Protein AF-A0A7C3HPY8-F1 (afdb_monomer_lite)

Foldseek 3Di:
DVPPDDDADAQGKDWDADADFFDAQDFKDKDKDADDLLWKDWQAPDPPDPARFWAAFPLAPPVFKDWPDFHDDSVRRMTITMMGGPDDDGGDRTSDDDDDDDDDDDGTTTIMHTHDPDDDD

Radius of gyration: 15.95 Å; chains: 1; bounding box: 44×32×44 Å

Structure (mmCIF, N/CA/C/O backbone):
data_AF-A0A7C3HPY8-F1
#
_entry.id   AF-A0A7C3HPY8-F1
#
loop_
_atom_site.group_PDB
_atom_site.id
_atom_site.type_symbol
_atom_site.label_atom_id
_atom_site.label_alt_id
_atom_site.label_comp_id
_atom_site.label_asym_id
_atom_site.label_entity_id
_atom_site.label_seq_id
_atom_site.pdbx_PDB_ins_code
_atom_site.Cartn_x
_atom_site.Cartn_y
_atom_site.Cartn_z
_atom_site.occupancy
_atom_site.B_iso_or_equiv
_atom_site.auth_seq_id
_atom_site.auth_comp_id
_atom_site.auth_asym_id
_atom_site.auth_atom_id
_atom_site.pdbx_PDB_model_num
ATOM 1 N N . LEU A 1 1 ? -4.768 -11.528 -3.193 1.00 78.62 1 LEU A N 1
ATOM 2 C CA . LEU A 1 1 ? -4.841 -11.292 -1.738 1.00 78.62 1 LEU A CA 1
ATOM 3 C C . LEU A 1 1 ? -4.471 -12.588 -1.067 1.00 78.62 1 LEU A C 1
ATOM 5 O O . LEU A 1 1 ? -5.122 -13.592 -1.348 1.00 78.62 1 LEU A O 1
ATOM 9 N N . ASP A 1 2 ? -3.432 -12.555 -0.250 1.00 82.19 2 ASP A N 1
ATOM 10 C CA . ASP A 1 2 ? -3.013 -13.682 0.565 1.00 82.19 2 ASP A CA 1
ATOM 11 C C . ASP A 1 2 ? -2.894 -13.249 2.040 1.00 82.19 2 ASP A C 1
ATOM 13 O O . ASP A 1 2 ? -2.235 -12.253 2.326 1.00 82.19 2 ASP A O 1
ATOM 17 N N . PRO A 1 3 ? -3.569 -13.931 2.976 1.00 81.25 3 PRO A N 1
ATOM 18 C CA . PRO A 1 3 ? -4.594 -14.931 2.708 1.00 81.25 3 PRO A CA 1
ATOM 19 C C . PRO A 1 3 ? -5.845 -14.294 2.076 1.00 81.25 3 PRO A C 1
ATOM 21 O O . PRO A 1 3 ? -6.179 -13.133 2.311 1.00 81.25 3 PRO A O 1
ATOM 24 N N . ALA A 1 4 ? -6.590 -15.081 1.295 1.00 74.81 4 ALA A N 1
ATOM 25 C CA . ALA A 1 4 ? -7.874 -14.638 0.741 1.00 74.81 4 ALA A CA 1
ATOM 26 C C . ALA A 1 4 ? -8.962 -14.481 1.821 1.00 74.81 4 ALA A C 1
ATOM 28 O O . ALA A 1 4 ? -9.918 -13.735 1.633 1.00 74.81 4 ALA A O 1
ATOM 29 N N . ASN A 1 5 ? -8.819 -15.196 2.941 1.00 78.44 5 ASN A N 1
ATOM 30 C CA . ASN A 1 5 ? -9.666 -15.083 4.122 1.00 78.44 5 ASN A CA 1
ATOM 31 C C . ASN A 1 5 ? -8.784 -15.193 5.365 1.00 78.44 5 ASN A C 1
ATOM 33 O O . ASN A 1 5 ? -7.986 -16.123 5.469 1.00 78.44 5 ASN A O 1
ATOM 37 N N . ALA A 1 6 ? -8.967 -14.290 6.322 1.00 77.88 6 ALA A N 1
ATOM 38 C CA . ALA A 1 6 ? -8.304 -14.345 7.616 1.00 77.88 6 ALA A CA 1
ATOM 39 C C . ALA A 1 6 ? -9.319 -14.134 8.737 1.00 77.88 6 ALA A C 1
ATOM 41 O O . ALA A 1 6 ? -10.267 -13.366 8.591 1.00 77.88 6 ALA A O 1
ATOM 42 N N . SER A 1 7 ? -9.088 -14.797 9.868 1.00 77.44 7 SER A N 1
ATOM 43 C CA . SER A 1 7 ? -9.740 -14.473 11.133 1.00 77.44 7 SER A CA 1
ATOM 44 C C . SER A 1 7 ? -8.690 -13.848 12.034 1.00 77.44 7 SER A C 1
ATOM 46 O O . SER A 1 7 ? -7.684 -14.486 12.335 1.00 77.44 7 SER A O 1
ATOM 48 N N . VAL A 1 8 ? -8.928 -12.618 12.470 1.00 79.44 8 VAL A N 1
ATOM 49 C CA . VAL A 1 8 ? -8.024 -11.881 13.353 1.00 79.44 8 VAL A CA 1
ATOM 50 C C . VAL A 1 8 ? -8.704 -11.674 14.705 1.00 79.44 8 VAL A C 1
ATOM 52 O O . VAL A 1 8 ? -9.891 -11.361 14.778 1.00 79.44 8 VAL A O 1
ATOM 55 N N . GLY A 1 9 ? -7.969 -11.947 15.782 1.00 72.62 9 GLY A N 1
ATOM 56 C CA . GLY A 1 9 ? -8.451 -11.725 17.146 1.00 72.62 9 GLY A CA 1
ATOM 57 C C . GLY A 1 9 ? -8.427 -10.244 17.523 1.00 72.62 9 GLY A C 1
ATOM 58 O O . GLY A 1 9 ? -7.733 -9.447 16.898 1.00 72.62 9 GLY A O 1
ATOM 59 N N . LEU A 1 10 ? -9.161 -9.878 18.574 1.00 74.25 10 LEU A N 1
ATOM 60 C CA . LEU A 1 10 ? -9.218 -8.497 19.062 1.00 74.25 10 LEU A CA 1
ATOM 61 C C . LEU A 1 10 ? -7.834 -7.978 19.451 1.00 74.25 10 LEU A C 1
ATOM 63 O O . LEU A 1 10 ? -7.088 -8.666 20.150 1.00 74.25 10 LEU A O 1
ATOM 67 N N . GLY A 1 11 ? -7.513 -6.761 19.004 1.00 79.25 11 GLY A N 1
ATOM 68 C CA . GLY A 1 11 ? -6.223 -6.120 19.271 1.00 79.25 11 GLY A CA 1
ATOM 69 C C . GLY A 1 11 ? -5.028 -6.823 18.622 1.00 79.25 11 GLY A C 1
ATOM 70 O O . GLY A 1 11 ? -3.886 -6.485 18.926 1.00 79.25 11 GLY A O 1
ATOM 71 N N . LEU A 1 12 ? -5.270 -7.812 17.755 1.00 81.81 12 LEU A N 1
ATOM 72 C CA . LEU A 1 12 ? -4.233 -8.442 16.953 1.00 81.81 12 LEU A CA 1
ATOM 73 C C . LEU A 1 12 ? -4.178 -7.793 15.575 1.00 81.81 12 LEU A C 1
ATOM 75 O O . LEU A 1 12 ? -5.180 -7.321 15.036 1.00 81.81 12 LEU A O 1
ATOM 79 N N . THR A 1 13 ? -2.986 -7.829 14.994 1.00 83.75 13 THR A N 1
ATOM 80 C CA . THR A 1 13 ? -2.733 -7.387 13.627 1.00 83.75 13 THR A CA 1
ATOM 81 C C . THR A 1 13 ? -2.547 -8.604 12.734 1.00 83.75 13 THR A C 1
ATOM 83 O O . THR A 1 13 ? -1.829 -9.541 13.088 1.00 83.75 13 THR A O 1
ATOM 86 N N . GLN A 1 14 ? -3.160 -8.573 11.557 1.00 84.69 14 GLN A N 1
ATOM 87 C CA . GLN A 1 14 ? -2.935 -9.534 10.489 1.00 84.69 14 GLN A CA 1
ATOM 88 C C . GLN A 1 14 ? -2.371 -8.808 9.272 1.00 84.69 14 GLN A C 1
ATOM 90 O O . GLN A 1 14 ? -2.899 -7.781 8.854 1.00 84.69 14 GLN A O 1
ATOM 95 N N . THR A 1 15 ? -1.318 -9.362 8.679 1.00 85.94 15 THR A N 1
ATOM 96 C CA . THR A 1 15 ? -0.807 -8.888 7.392 1.00 85.94 15 THR A CA 1
ATOM 97 C C . THR A 1 15 ? -1.606 -9.504 6.250 1.00 85.94 15 THR A C 1
ATOM 99 O O . THR A 1 15 ? -1.846 -10.714 6.263 1.00 85.94 15 THR A O 1
ATOM 102 N N . ILE A 1 16 ? -2.006 -8.677 5.286 1.00 84.88 16 ILE A N 1
ATOM 103 C CA . ILE A 1 16 ? -2.593 -9.092 4.012 1.00 84.88 16 ILE A CA 1
ATOM 104 C C . ILE A 1 16 ? -1.642 -8.691 2.887 1.00 84.88 16 ILE A C 1
ATOM 106 O O . ILE A 1 16 ? -1.345 -7.508 2.715 1.00 84.88 16 ILE A O 1
ATOM 110 N N . ASP A 1 17 ? -1.217 -9.673 2.100 1.00 86.12 17 ASP A N 1
ATOM 111 C CA . ASP A 1 17 ? -0.319 -9.479 0.973 1.00 86.12 17 ASP A CA 1
ATOM 112 C C . ASP A 1 17 ? -1.107 -9.333 -0.338 1.00 86.12 17 ASP A C 1
ATOM 114 O O . ASP A 1 17 ? -2.020 -10.101 -0.682 1.00 86.12 17 ASP A O 1
ATOM 118 N N . LEU A 1 18 ? -0.730 -8.320 -1.114 1.00 84.62 18 LEU A N 1
ATOM 119 C CA . LEU A 1 18 ? -1.210 -8.100 -2.474 1.00 84.62 18 LEU A CA 1
ATOM 120 C C . LEU A 1 18 ? -0.255 -8.768 -3.459 1.00 84.62 18 LEU A C 1
ATOM 122 O O . LEU A 1 18 ? 0.808 -8.239 -3.777 1.00 84.62 18 LEU A O 1
ATOM 126 N N . THR A 1 19 ? -0.652 -9.933 -3.960 1.00 84.38 19 THR A N 1
ATOM 127 C CA . THR A 1 19 ? 0.117 -10.674 -4.958 1.00 84.38 19 THR A CA 1
ATOM 128 C C . THR A 1 19 ? -0.443 -10.457 -6.361 1.00 84.38 19 THR A C 1
ATOM 130 O O . THR A 1 19 ? -1.656 -10.473 -6.586 1.00 84.38 19 THR A O 1
ATOM 133 N N . ILE A 1 20 ? 0.460 -10.262 -7.319 1.00 81.69 20 ILE A N 1
ATOM 134 C CA . ILE A 1 20 ? 0.169 -10.286 -8.752 1.00 81.69 20 ILE A CA 1
ATOM 135 C C . ILE A 1 20 ? 0.859 -11.533 -9.297 1.00 81.69 20 ILE A C 1
ATOM 137 O O . ILE A 1 20 ? 1.975 -11.839 -8.900 1.00 81.69 20 ILE A O 1
ATOM 141 N N . HIS A 1 21 ? 0.193 -12.273 -10.177 1.00 80.25 21 HIS A N 1
ATOM 142 C CA . HIS A 1 21 ? 0.748 -13.477 -10.788 1.00 80.25 21 HIS A CA 1
ATOM 143 C C . HIS A 1 21 ? 0.538 -13.426 -12.298 1.00 80.25 21 HIS A C 1
ATOM 145 O O . HIS A 1 21 ? -0.459 -12.878 -12.767 1.00 80.25 21 HIS A O 1
ATOM 151 N N . ASN A 1 22 ? 1.455 -14.038 -13.054 1.00 78.25 22 ASN A N 1
ATOM 152 C CA . ASN A 1 22 ? 1.354 -14.207 -14.509 1.00 78.25 22 ASN A CA 1
ATOM 153 C C . ASN A 1 22 ? 1.175 -12.890 -15.295 1.00 78.25 22 ASN A C 1
ATOM 155 O O . ASN A 1 22 ? 0.548 -12.873 -16.352 1.00 78.25 22 ASN A O 1
ATOM 159 N N . ALA A 1 23 ? 1.726 -11.785 -14.784 1.00 80.25 23 ALA A N 1
ATOM 160 C CA . ALA A 1 23 ? 1.737 -10.491 -15.458 1.00 80.25 23 ALA A CA 1
ATOM 161 C C . ALA A 1 23 ? 3.119 -10.240 -16.079 1.00 80.25 23 ALA A C 1
ATOM 163 O O . ALA A 1 23 ? 4.022 -9.722 -15.424 1.00 80.25 23 ALA A O 1
ATOM 164 N N . SER A 1 24 ? 3.295 -10.647 -17.336 1.00 80.38 24 SER A N 1
ATOM 165 C CA . SER A 1 24 ? 4.514 -10.374 -18.103 1.00 80.38 24 SER A CA 1
ATOM 166 C C . SER A 1 24 ? 4.538 -8.921 -18.575 1.00 80.38 24 SER A C 1
ATOM 168 O O . SER A 1 24 ? 3.539 -8.432 -19.107 1.00 80.38 24 SER A O 1
ATOM 170 N N . GLY A 1 25 ? 5.676 -8.244 -18.442 1.00 83.94 25 GLY A N 1
ATOM 171 C CA . GLY A 1 25 ? 5.816 -6.844 -18.839 1.00 83.94 25 GLY A CA 1
ATOM 172 C C . GLY A 1 25 ? 5.093 -5.872 -17.903 1.00 83.94 25 GLY A C 1
ATOM 173 O O . GLY A 1 25 ? 4.751 -4.768 -18.326 1.00 83.94 25 GLY A O 1
ATOM 174 N N . LEU A 1 26 ? 4.851 -6.264 -16.644 1.00 87.06 26 LEU A N 1
ATOM 175 C CA . LEU A 1 26 ? 4.218 -5.400 -15.650 1.00 87.06 26 LEU A CA 1
ATOM 176 C C . LEU A 1 26 ? 5.104 -4.177 -15.387 1.00 87.06 26 LEU A C 1
ATOM 178 O O . LEU A 1 26 ? 6.233 -4.304 -14.920 1.00 87.06 26 LEU A O 1
ATOM 182 N N . TYR A 1 27 ? 4.587 -2.993 -15.698 1.00 91.00 27 TYR A N 1
ATOM 183 C CA . TYR A 1 27 ? 5.321 -1.737 -15.543 1.00 91.00 27 TYR A CA 1
ATOM 184 C C . TYR A 1 27 ? 4.817 -0.904 -14.360 1.00 91.00 27 TYR A C 1
ATOM 186 O O . TYR A 1 27 ? 5.584 -0.203 -13.704 1.00 91.00 27 TYR A O 1
ATOM 194 N N . ALA A 1 28 ? 3.519 -0.987 -14.083 1.00 91.75 28 ALA A N 1
ATOM 195 C CA . ALA A 1 28 ? 2.867 -0.290 -12.993 1.00 91.75 28 ALA A CA 1
ATOM 196 C C . ALA A 1 28 ? 1.719 -1.134 -12.448 1.00 91.75 28 ALA A C 1
ATOM 198 O O . ALA A 1 28 ? 1.148 -1.957 -13.167 1.00 91.75 28 ALA A O 1
ATOM 199 N N . ALA A 1 29 ? 1.381 -0.898 -11.190 1.00 90.94 29 ALA A N 1
ATOM 200 C CA . ALA A 1 29 ? 0.205 -1.444 -10.543 1.00 90.94 29 ALA A CA 1
ATOM 201 C C . ALA A 1 29 ? -0.529 -0.317 -9.817 1.00 90.94 29 ALA A C 1
ATOM 203 O O . ALA A 1 29 ? 0.096 0.533 -9.186 1.00 90.94 29 ALA A O 1
ATOM 204 N N . GLU A 1 30 ? -1.852 -0.337 -9.905 1.00 93.00 30 GLU A N 1
ATOM 205 C CA . GLU A 1 30 ? -2.755 0.518 -9.145 1.00 93.00 30 GLU A CA 1
ATOM 206 C C . GLU A 1 30 ? -3.813 -0.379 -8.512 1.00 93.00 30 GLU A C 1
ATOM 208 O O . GLU A 1 30 ? -4.383 -1.253 -9.169 1.00 93.00 30 GLU A O 1
ATOM 213 N N . VAL A 1 31 ? -4.025 -0.195 -7.215 1.00 90.25 31 VAL A N 1
ATOM 214 C CA . VAL A 1 31 ? -4.952 -0.983 -6.415 1.00 90.25 31 VAL A CA 1
ATOM 215 C C . VAL A 1 31 ? -5.771 -0.040 -5.551 1.00 90.25 31 VAL A C 1
ATOM 217 O O . VAL A 1 31 ? -5.237 0.807 -4.835 1.00 90.25 31 VAL A O 1
ATOM 220 N N . THR A 1 32 ? -7.081 -0.257 -5.570 1.00 93.19 32 THR A N 1
ATOM 221 C CA . THR A 1 32 ? -8.004 0.297 -4.586 1.00 93.19 32 THR A CA 1
ATOM 222 C C . THR A 1 32 ? -8.537 -0.846 -3.735 1.00 93.19 32 THR A C 1
ATOM 224 O O . THR A 1 32 ? -9.091 -1.809 -4.268 1.00 93.19 32 THR A O 1
ATOM 227 N N . LEU A 1 33 ? -8.383 -0.746 -2.418 1.00 91.38 33 LEU A N 1
ATOM 228 C CA . LEU A 1 33 ? -8.989 -1.667 -1.462 1.00 91.38 33 LEU A CA 1
ATOM 229 C C . LEU A 1 33 ? -10.063 -0.953 -0.663 1.00 91.38 33 LEU A C 1
ATOM 231 O O . LEU A 1 33 ? -9.934 0.224 -0.334 1.00 91.38 33 LEU A O 1
ATOM 235 N N . THR A 1 34 ? -11.100 -1.702 -0.315 1.00 92.75 34 THR A N 1
ATOM 236 C CA . THR A 1 34 ? -12.154 -1.258 0.593 1.00 92.75 34 THR A CA 1
ATOM 237 C C . THR A 1 34 ? -12.235 -2.199 1.783 1.00 92.75 34 THR A C 1
ATOM 239 O O . THR A 1 34 ? -12.130 -3.414 1.612 1.00 92.75 34 THR A O 1
ATOM 242 N N . TYR A 1 35 ? -12.465 -1.652 2.968 1.00 86.50 35 TYR A N 1
ATOM 243 C CA . TYR A 1 35 ? -12.666 -2.383 4.214 1.00 86.50 35 TYR A CA 1
ATOM 244 C C . TYR A 1 35 ? -13.787 -1.735 5.033 1.00 86.50 35 TYR A C 1
ATOM 246 O O . TYR A 1 35 ? -14.164 -0.595 4.777 1.00 86.50 35 TYR A O 1
ATOM 254 N N . ASP A 1 36 ? -14.340 -2.460 6.007 1.00 88.38 36 ASP A N 1
ATOM 255 C CA . ASP A 1 36 ? -15.298 -1.890 6.959 1.00 88.38 36 ASP A CA 1
ATOM 256 C C . ASP A 1 36 ? -14.528 -1.209 8.107 1.00 88.38 36 ASP A C 1
ATOM 258 O O . ASP A 1 36 ? -13.945 -1.914 8.941 1.00 88.38 36 ASP A O 1
ATOM 262 N N . PRO A 1 37 ? -14.515 0.137 8.187 1.00 87.62 37 PRO A N 1
ATOM 263 C CA . PRO A 1 37 ? -13.737 0.860 9.190 1.00 87.62 37 PRO A CA 1
ATOM 264 C C . PRO A 1 37 ? -14.328 0.759 10.603 1.00 87.62 37 PRO A C 1
ATOM 266 O O . PRO A 1 37 ? -13.732 1.246 11.560 1.00 87.62 37 PRO A O 1
ATOM 269 N N . THR A 1 38 ? -15.512 0.155 10.754 1.00 88.44 38 THR A N 1
ATOM 270 C CA . THR A 1 38 ? -16.098 -0.146 12.067 1.00 88.44 38 THR A CA 1
ATOM 271 C C . THR A 1 38 ? -15.617 -1.473 12.641 1.00 88.44 38 THR A C 1
ATOM 273 O O . THR A 1 38 ? -15.842 -1.723 13.824 1.00 88.44 38 THR A O 1
ATOM 276 N N . LEU A 1 39 ? -14.972 -2.304 11.814 1.00 86.44 39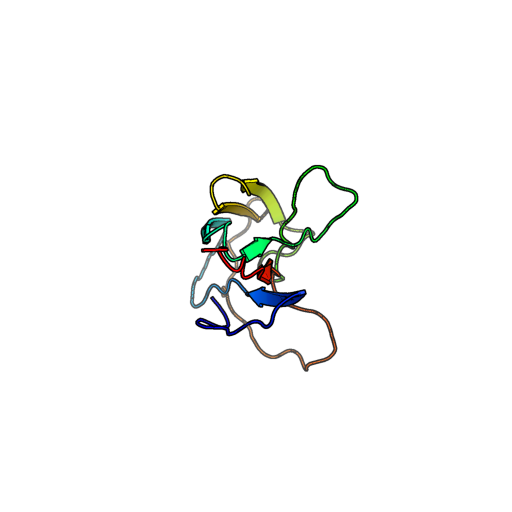 LEU A N 1
ATOM 277 C CA . LEU A 1 39 ? -14.472 -3.624 12.185 1.00 86.44 39 LEU A CA 1
ATOM 278 C C . LEU A 1 39 ? -12.951 -3.692 12.153 1.00 86.44 39 LEU A C 1
ATOM 280 O O . LEU A 1 39 ? -12.377 -4.382 12.988 1.00 86.44 39 LEU A O 1
ATOM 284 N N . VAL A 1 40 ? -12.305 -3.020 11.193 1.00 87.75 40 VAL A N 1
ATOM 285 C CA . VAL A 1 40 ? -10.847 -3.035 11.035 1.00 87.75 40 VAL A CA 1
ATOM 286 C C . VAL A 1 40 ? -10.270 -1.652 10.758 1.00 87.75 40 VAL A C 1
ATOM 288 O O . VAL A 1 40 ? -10.920 -0.789 10.179 1.00 87.75 40 VAL A O 1
ATOM 291 N N . GLU A 1 41 ? -9.018 -1.464 11.139 1.00 87.94 41 GLU A N 1
ATOM 292 C CA . GLU A 1 41 ? -8.177 -0.313 10.864 1.00 87.94 41 GLU A CA 1
ATOM 293 C C . GLU A 1 41 ? -6.903 -0.757 10.142 1.00 87.94 41 GLU A C 1
ATOM 295 O O . GLU A 1 41 ? -6.455 -1.901 10.258 1.00 87.94 41 GLU A O 1
ATOM 300 N N . VAL A 1 42 ? -6.312 0.164 9.387 1.00 91.62 42 VAL A N 1
ATOM 301 C CA . VAL A 1 42 ? -5.016 -0.047 8.746 1.00 91.62 42 VAL A CA 1
ATOM 302 C C . VAL A 1 42 ? -3.926 0.467 9.678 1.00 91.62 42 VAL A C 1
ATOM 304 O O . VAL A 1 42 ? -3.975 1.616 10.114 1.00 91.62 42 VAL A O 1
ATOM 307 N N . VAL A 1 43 ? -2.934 -0.374 9.954 1.00 90.56 43 VAL A N 1
ATOM 308 C CA . VAL A 1 43 ? -1.769 -0.024 10.766 1.00 90.56 43 VAL A CA 1
ATOM 309 C C . VAL A 1 43 ? -0.733 0.666 9.887 1.00 90.56 43 VAL A C 1
ATOM 311 O O . VAL A 1 43 ? -0.334 0.135 8.851 1.00 90.56 43 VAL A O 1
ATOM 314 N N . ASP A 1 44 ? -0.291 1.843 10.322 1.00 91.19 44 ASP A N 1
ATOM 315 C CA . ASP A 1 44 ? 0.730 2.621 9.629 1.00 91.19 44 ASP A CA 1
ATOM 316 C C . ASP A 1 44 ? 2.093 1.919 9.667 1.00 91.19 44 ASP A C 1
ATOM 318 O O . ASP A 1 44 ? 2.627 1.607 10.734 1.00 91.19 44 ASP A O 1
ATOM 322 N N . ALA A 1 45 ? 2.671 1.692 8.489 1.00 91.06 45 ALA A N 1
ATOM 323 C CA . ALA A 1 45 ? 3.995 1.107 8.352 1.00 91.06 45 ALA A CA 1
ATOM 324 C C . ALA A 1 45 ? 5.132 2.109 8.627 1.00 91.06 45 ALA A C 1
ATOM 326 O O . ALA A 1 45 ? 6.272 1.691 8.844 1.00 91.06 45 ALA A O 1
ATOM 327 N N . GLN A 1 46 ? 4.870 3.424 8.598 1.00 90.00 46 GLN A N 1
ATOM 328 C CA . GLN A 1 46 ? 5.912 4.452 8.658 1.00 90.00 46 GLN A CA 1
ATOM 329 C C . GLN A 1 46 ? 5.503 5.665 9.506 1.00 90.00 46 GLN A C 1
ATOM 331 O O . GLN A 1 46 ? 5.276 6.751 8.983 1.00 90.00 46 GLN A O 1
ATOM 336 N N . ALA A 1 47 ? 5.603 5.530 10.832 1.00 86.88 47 ALA A N 1
ATOM 337 C CA . ALA A 1 47 ? 5.234 6.563 11.815 1.00 86.88 47 ALA A CA 1
ATOM 338 C C . ALA A 1 47 ? 5.931 7.942 11.673 1.00 86.88 47 ALA A C 1
ATOM 340 O O . ALA A 1 47 ? 5.587 8.887 12.380 1.00 86.88 47 ALA A O 1
ATOM 341 N N . GLY A 1 48 ? 6.950 8.064 10.816 1.00 91.38 48 GLY A N 1
ATOM 342 C CA . GLY A 1 48 ? 7.631 9.329 10.510 1.00 91.38 48 GLY A CA 1
ATOM 343 C C . GLY A 1 48 ? 7.096 10.057 9.272 1.00 91.38 48 GLY A C 1
ATOM 344 O O . GLY A 1 48 ? 7.608 11.124 8.939 1.00 91.38 48 GLY A O 1
ATOM 345 N N . VAL A 1 49 ? 6.118 9.480 8.574 1.00 92.19 49 VAL A N 1
ATOM 346 C CA . VAL A 1 49 ? 5.493 10.033 7.369 1.00 92.19 49 VAL A CA 1
ATOM 347 C C . VAL A 1 49 ? 4.066 10.446 7.716 1.00 92.19 49 VAL A C 1
ATOM 349 O O . VAL A 1 49 ? 3.386 9.780 8.487 1.00 92.19 49 VAL A O 1
ATOM 352 N N . GLU A 1 50 ? 3.612 11.579 7.185 1.00 93.06 50 GLU A N 1
ATOM 353 C CA . GLU A 1 50 ? 2.251 12.046 7.437 1.00 93.06 50 GLU A CA 1
ATOM 354 C C . GLU A 1 50 ? 1.212 11.104 6.804 1.00 93.06 50 GLU A C 1
ATOM 356 O O . GLU A 1 50 ? 1.278 10.796 5.613 1.00 93.06 50 GLU A O 1
ATOM 361 N N . GLY A 1 51 ? 0.216 10.703 7.599 1.00 93.12 51 GLY A N 1
ATOM 362 C CA . GLY A 1 51 ? -0.848 9.785 7.187 1.00 93.12 51 GLY A CA 1
ATOM 363 C C . GLY A 1 51 ? -0.460 8.312 7.334 1.00 93.12 51 GLY A C 1
ATOM 364 O O . GLY A 1 51 ? 0.694 7.981 7.571 1.00 93.12 51 GLY A O 1
ATOM 365 N N . VAL A 1 52 ? -1.434 7.415 7.180 1.00 93.75 52 VAL A N 1
ATOM 366 C CA . VAL A 1 52 ? -1.197 5.966 7.273 1.00 93.75 52 VAL A CA 1
ATOM 367 C C . VAL A 1 52 ? -0.531 5.472 5.991 1.00 93.75 52 VAL A C 1
ATOM 369 O O . VAL A 1 52 ? -1.105 5.615 4.910 1.00 93.75 52 VAL A O 1
ATOM 372 N N . GLN A 1 53 ? 0.656 4.879 6.115 1.00 93.38 53 GLN A N 1
ATOM 373 C CA . GLN A 1 53 ? 1.417 4.348 4.990 1.00 93.38 53 GLN A CA 1
ATOM 374 C C . GLN A 1 53 ? 1.251 2.837 4.857 1.00 93.38 53 GLN A C 1
ATOM 376 O O . GLN A 1 53 ? 1.388 2.093 5.829 1.00 93.38 53 GLN A O 1
ATOM 381 N N . ILE A 1 54 ? 1.037 2.381 3.624 1.00 92.50 54 ILE A N 1
ATOM 382 C CA . ILE A 1 54 ? 1.183 0.973 3.247 1.00 92.50 54 ILE A CA 1
ATOM 383 C C . ILE A 1 54 ? 2.645 0.693 2.911 1.00 92.50 54 ILE A C 1
ATOM 385 O O . ILE A 1 54 ? 3.282 1.497 2.228 1.00 92.50 54 ILE A O 1
ATOM 389 N N . GLU A 1 55 ? 3.171 -0.449 3.353 1.00 88.38 55 GLU A N 1
ATOM 390 C CA . GLU A 1 55 ? 4.529 -0.875 3.014 1.00 88.38 55 GLU A CA 1
ATOM 391 C C . GLU A 1 55 ? 4.562 -1.432 1.577 1.00 88.38 55 GLU A C 1
ATOM 393 O O . GLU A 1 55 ? 3.884 -2.428 1.289 1.00 88.38 55 GLU A O 1
ATOM 398 N N . PRO A 1 56 ? 5.343 -0.837 0.651 1.00 86.12 56 PRO A N 1
ATOM 399 C CA . PRO A 1 56 ? 5.512 -1.389 -0.687 1.00 86.12 56 PRO A CA 1
ATOM 400 C C . PRO A 1 56 ? 6.124 -2.790 -0.641 1.00 86.12 56 PRO A C 1
ATOM 402 O O . PRO A 1 56 ? 7.043 -3.063 0.129 1.00 86.12 56 PRO A O 1
ATOM 405 N N . GLY A 1 57 ? 5.631 -3.682 -1.498 1.00 82.50 57 GLY A N 1
ATOM 406 C CA . GLY A 1 57 ? 6.165 -5.037 -1.611 1.00 82.50 57 GLY A CA 1
ATOM 407 C C . GLY A 1 57 ? 7.407 -5.168 -2.470 1.00 82.50 57 GLY A C 1
ATOM 408 O O . GLY A 1 57 ? 7.801 -4.255 -3.184 1.00 82.50 57 GLY A O 1
ATOM 409 N N . LEU A 1 58 ? 7.971 -6.375 -2.464 1.00 82.75 58 LEU A N 1
ATOM 410 C CA . LEU A 1 58 ? 9.199 -6.705 -3.192 1.00 82.75 58 LEU A CA 1
ATOM 411 C C . LEU A 1 58 ? 9.028 -6.782 -4.718 1.00 82.75 58 LEU A C 1
ATOM 413 O O . LEU A 1 58 ? 10.025 -6.825 -5.432 1.00 82.75 58 LEU A O 1
ATOM 417 N N . LEU A 1 59 ? 7.786 -6.815 -5.222 1.00 83.25 59 LEU A N 1
ATOM 418 C CA . LEU A 1 59 ? 7.515 -6.916 -6.660 1.00 83.25 59 LEU A CA 1
ATOM 419 C C . LEU A 1 59 ? 8.089 -5.721 -7.436 1.00 83.25 59 LEU A C 1
ATOM 421 O O . LEU A 1 59 ? 8.578 -5.899 -8.545 1.00 83.25 59 LEU A O 1
ATOM 425 N N . PHE A 1 60 ? 8.052 -4.524 -6.848 1.00 86.62 60 PHE A N 1
ATOM 426 C CA . PHE A 1 60 ? 8.626 -3.309 -7.420 1.00 86.62 60 PHE A CA 1
ATOM 427 C C . PHE A 1 60 ? 9.877 -2.925 -6.613 1.00 86.62 60 PHE A C 1
ATOM 429 O O . PHE A 1 60 ? 9.738 -2.456 -5.483 1.00 86.62 60 PHE A O 1
ATOM 436 N N . PRO A 1 61 ? 11.100 -3.122 -7.146 1.00 86.50 61 PRO A N 1
ATOM 437 C CA . PRO A 1 61 ? 12.324 -2.818 -6.409 1.00 86.50 61 PRO A CA 1
ATOM 438 C C . PRO A 1 61 ? 12.402 -1.323 -6.051 1.00 86.50 61 PRO A C 1
ATOM 440 O O . PRO A 1 61 ? 12.163 -0.485 -6.925 1.00 86.50 61 PRO A O 1
ATOM 443 N N . PRO A 1 62 ? 12.723 -0.947 -4.801 1.00 85.88 62 PRO A N 1
ATOM 444 C CA . PRO A 1 62 ? 12.643 0.445 -4.339 1.00 85.88 62 PRO A CA 1
ATOM 445 C C . PRO A 1 62 ? 13.650 1.385 -5.020 1.00 85.88 62 PRO A C 1
ATOM 447 O O . PRO A 1 62 ? 13.437 2.590 -5.074 1.00 85.88 62 PRO A O 1
ATOM 450 N N . ASP A 1 63 ? 14.742 0.848 -5.559 1.00 88.94 63 ASP A N 1
ATOM 451 C CA . ASP A 1 63 ? 15.759 1.565 -6.335 1.00 88.94 63 ASP A CA 1
ATOM 452 C C . ASP A 1 63 ? 15.358 1.796 -7.804 1.00 88.94 63 ASP A C 1
ATOM 454 O O . ASP A 1 63 ? 15.957 2.627 -8.485 1.00 88.94 63 ASP A O 1
ATOM 458 N N . GLN A 1 64 ? 14.345 1.074 -8.292 1.00 89.06 64 GLN A N 1
ATOM 459 C CA . GLN A 1 64 ? 13.895 1.074 -9.691 1.00 89.06 64 GLN A CA 1
ATOM 460 C C . GLN A 1 64 ? 12.403 1.378 -9.826 1.00 89.06 64 GLN A C 1
ATOM 462 O O . GLN A 1 64 ? 11.812 1.171 -10.884 1.00 89.06 64 GLN A O 1
ATOM 467 N N . SER A 1 65 ? 11.767 1.843 -8.756 1.00 92.25 65 SER A N 1
ATOM 468 C CA . SER A 1 65 ? 10.344 2.142 -8.746 1.00 92.25 65 SER A CA 1
ATOM 469 C C . SER A 1 65 ? 10.036 3.396 -7.951 1.00 92.25 65 SER A C 1
ATOM 471 O O . SER A 1 65 ? 10.867 3.938 -7.223 1.00 92.25 65 SER A O 1
ATOM 473 N N . TYR A 1 66 ? 8.824 3.890 -8.151 1.00 93.12 66 TYR A N 1
ATOM 474 C CA . TYR A 1 66 ? 8.296 5.051 -7.474 1.00 93.12 66 TYR A CA 1
ATOM 475 C C . TYR A 1 66 ? 6.844 4.798 -7.084 1.00 93.12 66 TYR A C 1
ATOM 477 O O . TYR A 1 66 ? 6.023 4.397 -7.916 1.00 93.12 66 TYR A O 1
ATOM 485 N N . VAL A 1 67 ? 6.530 5.042 -5.813 1.00 93.62 67 VAL A N 1
ATOM 486 C CA . VAL A 1 67 ? 5.160 5.012 -5.302 1.00 93.62 67 VAL A CA 1
ATOM 487 C C . VAL A 1 67 ? 4.480 6.320 -5.694 1.00 93.62 67 VAL A C 1
ATOM 489 O O . VAL A 1 67 ? 4.836 7.392 -5.214 1.00 93.62 67 VAL A O 1
ATOM 492 N N . ILE A 1 68 ? 3.511 6.219 -6.599 1.00 95.38 68 ILE A N 1
ATOM 493 C CA . ILE A 1 68 ? 2.737 7.343 -7.134 1.00 95.38 68 ILE A CA 1
ATOM 494 C C . ILE A 1 68 ? 1.644 7.755 -6.141 1.00 95.38 68 ILE A C 1
ATOM 496 O O . ILE A 1 68 ? 1.361 8.941 -5.979 1.00 95.38 68 ILE A O 1
ATOM 500 N N . ARG A 1 69 ? 1.017 6.774 -5.482 1.00 95.94 69 ARG A N 1
ATOM 501 C CA . ARG A 1 69 ? -0.062 6.975 -4.510 1.00 95.94 69 ARG A CA 1
ATOM 502 C C . ARG A 1 69 ? 0.112 5.988 -3.359 1.00 95.94 69 ARG A C 1
ATOM 504 O O . ARG A 1 69 ? 0.307 4.804 -3.603 1.00 95.94 69 ARG A O 1
ATOM 511 N N . ASN A 1 70 ? 0.024 6.483 -2.131 1.00 95.12 70 ASN A N 1
ATOM 512 C CA . ASN A 1 70 ? -0.071 5.685 -0.910 1.00 95.12 70 ASN A CA 1
ATOM 513 C C . ASN A 1 70 ? -0.980 6.447 0.050 1.00 95.12 70 ASN A C 1
ATOM 515 O O . ASN A 1 70 ? -0.537 7.373 0.727 1.00 95.12 70 ASN A O 1
ATOM 519 N N . GLN A 1 71 ? -2.280 6.187 -0.026 1.00 96.69 71 GLN A N 1
ATOM 520 C CA . GLN A 1 71 ? -3.269 6.927 0.744 1.00 96.69 71 GLN A CA 1
ATOM 521 C C . GLN A 1 71 ? -4.273 5.978 1.365 1.00 96.69 71 GLN A C 1
ATOM 523 O O . GLN A 1 71 ? -4.829 5.107 0.703 1.00 96.69 71 GLN A O 1
ATOM 528 N N . VAL A 1 72 ? -4.536 6.198 2.646 1.00 96.19 72 VAL A N 1
ATOM 529 C CA . VAL A 1 72 ? -5.615 5.544 3.375 1.00 96.19 72 VAL A CA 1
ATOM 530 C C . VAL A 1 72 ? -6.606 6.619 3.784 1.00 96.19 72 VAL A C 1
ATOM 532 O O . VAL A 1 72 ? -6.223 7.653 4.333 1.00 96.19 72 VAL A O 1
ATOM 535 N N . ASN A 1 73 ? -7.887 6.366 3.539 1.00 96.50 73 ASN A N 1
ATOM 536 C CA . ASN A 1 73 ? -8.996 7.131 4.083 1.00 96.50 73 ASN A CA 1
ATOM 537 C C . ASN A 1 73 ? -9.718 6.273 5.135 1.00 96.50 73 ASN A C 1
ATOM 539 O O . ASN A 1 73 ? -10.610 5.495 4.780 1.00 96.50 73 ASN A O 1
ATOM 543 N N . PRO A 1 74 ? -9.374 6.419 6.430 1.00 90.31 74 PRO A N 1
ATOM 544 C CA . PRO A 1 74 ? -9.964 5.607 7.488 1.00 90.31 74 PRO A CA 1
ATOM 545 C C . PRO A 1 74 ? -11.458 5.842 7.675 1.00 90.31 74 PRO A C 1
ATOM 547 O O . PRO A 1 74 ? -12.175 4.927 8.058 1.00 90.31 74 PRO A O 1
A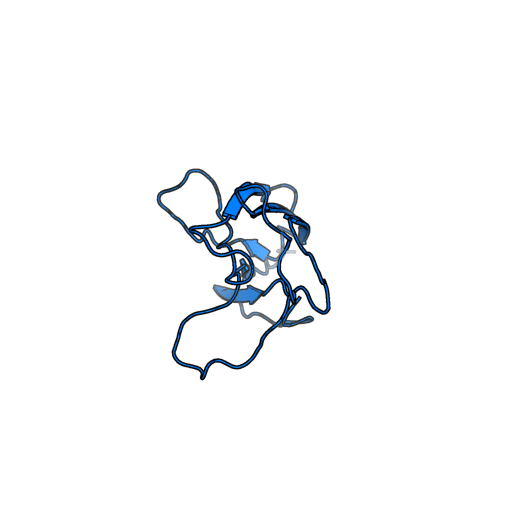TOM 550 N N . ALA A 1 75 ? -11.950 7.047 7.375 1.00 95.31 75 ALA A N 1
ATOM 551 C CA . ALA A 1 75 ? -13.368 7.364 7.505 1.00 95.31 75 ALA A CA 1
ATOM 552 C C . ALA A 1 75 ? -14.216 6.681 6.421 1.00 95.31 75 ALA A C 1
ATOM 554 O O . ALA A 1 75 ? -15.356 6.304 6.682 1.00 95.31 75 ALA A O 1
ATOM 555 N N . ALA A 1 76 ? -13.663 6.520 5.215 1.00 95.56 76 ALA A N 1
ATOM 556 C CA . ALA A 1 76 ? -14.332 5.854 4.099 1.00 95.56 76 ALA A CA 1
ATOM 557 C C . ALA A 1 76 ? -14.023 4.351 4.002 1.00 95.56 76 ALA A C 1
ATOM 559 O O . ALA A 1 76 ? -14.628 3.671 3.178 1.00 95.56 76 ALA A O 1
ATOM 560 N N . GLY A 1 77 ? -13.083 3.838 4.804 1.00 94.31 77 GLY A N 1
ATOM 561 C CA . GLY A 1 77 ? -12.635 2.452 4.708 1.00 94.31 77 GLY A CA 1
ATOM 562 C C . GLY A 1 77 ? -11.961 2.153 3.370 1.00 94.31 77 GLY A C 1
ATOM 563 O O . GLY A 1 77 ? -12.271 1.144 2.744 1.00 94.31 77 GLY A O 1
ATOM 564 N N . GLN A 1 78 ? -11.093 3.046 2.885 1.00 96.69 78 GLN A N 1
ATOM 565 C CA . GLN A 1 78 ? -10.482 2.929 1.558 1.00 96.69 78 GLN A CA 1
ATOM 566 C C . GLN A 1 78 ? -8.958 3.047 1.616 1.00 96.69 78 GLN A C 1
ATOM 568 O O . GLN A 1 78 ? -8.422 3.874 2.350 1.00 96.69 78 GLN A O 1
ATOM 573 N N . VAL A 1 79 ? -8.273 2.246 0.802 1.00 95.25 79 VAL A N 1
ATOM 574 C CA . VAL A 1 79 ? -6.835 2.344 0.531 1.00 95.25 79 VAL A CA 1
ATOM 575 C C . VAL A 1 79 ? -6.637 2.517 -0.969 1.00 95.25 79 VAL A C 1
ATOM 577 O O . VAL A 1 79 ? -7.192 1.750 -1.753 1.00 95.25 79 VAL A O 1
ATOM 580 N N . GLU A 1 80 ? -5.829 3.491 -1.364 1.00 96.19 80 GLU A N 1
ATOM 581 C CA . GLU A 1 80 ? -5.380 3.713 -2.736 1.00 96.19 80 GLU A CA 1
ATOM 582 C C . GLU A 1 80 ? -3.856 3.598 -2.775 1.00 96.19 80 GLU A C 1
ATOM 584 O O . GLU A 1 80 ? -3.140 4.372 -2.131 1.00 96.19 80 GLU A O 1
ATOM 589 N N . PHE A 1 81 ? -3.359 2.625 -3.534 1.00 94.81 81 PHE A N 1
ATOM 590 C CA . PHE A 1 81 ? -1.933 2.376 -3.675 1.00 94.81 81 PHE A CA 1
ATOM 591 C C . PHE A 1 81 ? -1.559 2.196 -5.142 1.00 94.81 81 PHE A C 1
ATOM 593 O O . PHE A 1 81 ? -2.108 1.332 -5.826 1.00 94.81 81 PHE A O 1
ATOM 600 N N . SER A 1 82 ? -0.583 2.973 -5.607 1.00 95.00 82 SER A N 1
ATOM 601 C CA . SER A 1 82 ? -0.094 2.906 -6.983 1.00 95.00 82 SER A CA 1
ATOM 602 C C . SER A 1 82 ? 1.423 3.013 -7.016 1.00 95.00 82 SER A C 1
ATOM 604 O O . SER A 1 82 ? 2.005 3.899 -6.391 1.00 95.00 82 SER A O 1
ATOM 606 N N . VAL A 1 83 ? 2.066 2.142 -7.788 1.00 93.88 83 VAL A N 1
ATOM 607 C CA . VAL A 1 83 ? 3.524 2.063 -7.941 1.00 93.88 83 VAL A CA 1
ATOM 608 C C . VAL A 1 83 ? 3.879 1.799 -9.401 1.00 93.88 83 VAL A C 1
ATOM 610 O O . VAL A 1 83 ? 3.163 1.083 -10.101 1.00 93.88 83 VAL A O 1
ATOM 613 N N . ALA A 1 84 ? 4.977 2.379 -9.875 1.00 92.94 84 ALA A N 1
ATOM 614 C CA . ALA A 1 84 ? 5.485 2.155 -11.224 1.00 92.94 84 ALA A CA 1
ATOM 615 C C . ALA A 1 84 ? 7.008 2.055 -11.243 1.00 92.94 84 ALA A C 1
ATOM 617 O O . ALA A 1 84 ? 7.678 2.632 -10.388 1.00 92.94 84 ALA A O 1
ATOM 618 N N . LEU A 1 85 ? 7.555 1.362 -12.240 1.00 92.44 85 LEU A N 1
ATOM 619 C CA . LEU A 1 85 ? 8.989 1.380 -12.506 1.00 92.44 85 LEU A CA 1
ATOM 620 C C . LEU A 1 85 ? 9.453 2.772 -12.960 1.00 92.44 85 LEU A C 1
ATOM 622 O O . LEU A 1 85 ? 8.730 3.511 -13.637 1.00 92.44 85 LEU A O 1
ATOM 626 N N . THR A 1 86 ? 10.685 3.121 -12.606 1.00 87.00 86 THR A N 1
ATOM 627 C CA . THR A 1 86 ? 11.364 4.335 -13.060 1.00 87.00 86 THR A CA 1
ATOM 628 C C . THR A 1 86 ? 12.271 4.010 -14.253 1.00 87.00 86 THR A C 1
ATOM 630 O O . THR A 1 86 ? 13.034 3.048 -14.235 1.00 87.00 86 THR A O 1
ATOM 633 N N . GLY A 1 87 ? 12.192 4.811 -15.323 1.00 79.56 87 GLY A N 1
ATOM 634 C CA . GLY A 1 87 ? 13.021 4.655 -16.529 1.00 79.56 87 GLY A CA 1
ATOM 635 C C . GLY A 1 87 ? 12.241 4.263 -17.789 1.00 79.56 87 GLY A C 1
ATOM 636 O O . GLY A 1 87 ? 11.028 4.380 -17.842 1.00 79.56 87 GLY A O 1
ATOM 637 N N . SER A 1 88 ? 12.947 3.862 -18.848 1.00 57.84 88 SER A N 1
ATOM 638 C CA . SER A 1 88 ? 12.371 3.496 -20.160 1.00 57.84 88 SER A CA 1
ATOM 639 C C . SER A 1 88 ? 12.569 2.015 -20.518 1.00 57.84 88 SER A C 1
ATOM 641 O O . SER A 1 88 ? 12.497 1.635 -21.687 1.00 57.84 88 SER A O 1
ATOM 643 N N . GLY A 1 89 ? 12.862 1.181 -19.515 1.00 65.19 89 GLY A N 1
ATOM 644 C CA . GLY A 1 89 ? 13.099 -0.253 -19.680 1.00 65.19 89 GLY A CA 1
ATOM 645 C C . GLY A 1 89 ? 11.829 -1.058 -19.974 1.00 65.19 89 GLY A C 1
ATOM 646 O O . GLY A 1 89 ? 10.709 -0.579 -19.800 1.00 65.19 89 GLY A O 1
ATOM 647 N N . ALA A 1 90 ? 12.014 -2.307 -20.412 1.00 66.81 90 ALA A N 1
ATOM 648 C CA . ALA A 1 90 ? 10.925 -3.279 -20.478 1.00 66.81 90 ALA A CA 1
ATOM 649 C C . ALA A 1 90 ? 10.344 -3.510 -19.069 1.00 66.81 90 ALA A C 1
ATOM 651 O O . ALA A 1 90 ? 11.088 -3.489 -18.088 1.00 66.81 90 ALA A O 1
ATOM 652 N N . GLY A 1 91 ? 9.026 -3.720 -18.969 1.00 71.25 91 GLY A N 1
ATOM 653 C CA . GLY A 1 91 ? 8.377 -4.071 -17.701 1.00 71.25 91 GLY A CA 1
ATOM 654 C C . GLY A 1 91 ? 8.910 -5.386 -17.118 1.00 71.25 91 GLY A C 1
ATOM 655 O O . GLY A 1 91 ? 9.650 -6.115 -17.781 1.00 71.25 91 GLY A O 1
ATOM 656 N N . LEU A 1 92 ? 8.522 -5.699 -15.881 1.00 76.06 92 LEU A N 1
ATOM 657 C CA . LEU A 1 92 ? 9.018 -6.873 -15.160 1.00 76.06 92 LEU A CA 1
ATOM 658 C C . LEU A 1 92 ? 8.781 -8.158 -15.981 1.00 76.06 92 LEU A C 1
ATOM 660 O O . LEU A 1 92 ? 7.652 -8.379 -16.433 1.00 76.06 92 LEU A O 1
ATOM 664 N N . PRO A 1 93 ? 9.823 -8.984 -16.213 1.00 57.19 93 PRO A N 1
ATOM 665 C CA . PRO A 1 93 ? 9.763 -10.099 -17.160 1.00 57.19 93 PRO A CA 1
ATOM 666 C C . PRO A 1 93 ? 8.766 -11.177 -16.727 1.00 57.19 93 PRO A C 1
ATOM 668 O O . PRO A 1 93 ? 8.003 -11.649 -17.561 1.00 57.19 93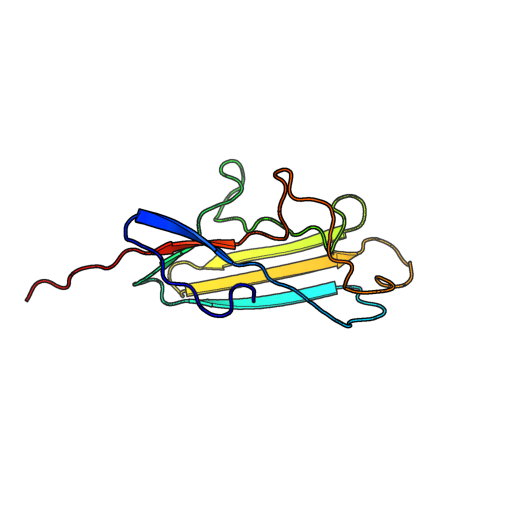 PRO A O 1
ATOM 671 N N . ASP A 1 94 ? 8.689 -11.448 -15.425 1.00 56.88 94 ASP A N 1
ATOM 672 C CA . ASP A 1 94 ? 7.684 -12.300 -14.804 1.00 56.88 94 ASP A CA 1
ATOM 673 C C . ASP A 1 94 ? 7.232 -11.615 -13.515 1.00 56.88 94 ASP A C 1
ATOM 675 O O . ASP A 1 94 ? 8.025 -11.446 -12.590 1.00 56.88 94 ASP A O 1
ATOM 679 N N . GLY A 1 95 ? 5.958 -11.236 -13.405 1.00 49.03 95 GLY A N 1
ATOM 680 C CA . GLY A 1 95 ? 5.377 -10.756 -12.146 1.00 49.03 95 GLY A CA 1
ATOM 681 C C . GLY A 1 95 ? 5.349 -11.800 -11.016 1.00 49.03 95 GLY A C 1
ATOM 682 O O . GLY A 1 95 ? 4.533 -11.677 -10.116 1.00 49.03 95 GLY A O 1
ATOM 683 N N . GLY A 1 96 ? 6.177 -12.848 -11.056 1.00 38.47 96 GLY A N 1
ATOM 684 C CA . GLY A 1 96 ? 6.290 -13.835 -9.994 1.00 38.47 96 GLY A CA 1
ATOM 685 C C . GLY A 1 96 ? 7.605 -14.603 -10.036 1.00 38.47 96 GLY A C 1
ATOM 686 O O . GLY A 1 96 ? 7.899 -15.255 -11.030 1.00 38.47 96 GLY A O 1
ATOM 687 N N . LEU A 1 97 ? 8.324 -14.599 -8.911 1.00 35.94 97 LEU A N 1
ATOM 688 C CA . LEU A 1 97 ? 9.091 -15.746 -8.427 1.00 35.94 97 LEU A CA 1
ATOM 689 C C . LEU A 1 97 ? 8.936 -15.831 -6.901 1.00 35.94 97 LEU A C 1
ATOM 691 O O . LEU A 1 97 ? 9.325 -14.923 -6.170 1.00 35.94 97 LEU A O 1
ATOM 695 N N . ASP A 1 98 ? 8.331 -16.933 -6.460 1.00 47.34 98 ASP A N 1
ATOM 696 C CA . ASP A 1 98 ? 8.176 -17.368 -5.071 1.00 47.34 98 ASP A CA 1
ATOM 697 C C . ASP A 1 98 ? 9.340 -18.311 -4.673 1.00 47.34 98 ASP A C 1
ATOM 699 O O . ASP A 1 98 ? 9.951 -18.958 -5.526 1.00 47.34 98 ASP A O 1
ATOM 703 N N . VAL A 1 99 ? 9.589 -18.426 -3.362 1.00 37.44 99 VAL A N 1
ATOM 704 C CA . VAL A 1 99 ? 10.547 -19.302 -2.645 1.00 37.44 99 VAL A CA 1
ATOM 705 C C . VAL A 1 99 ? 12.003 -18.811 -2.529 1.00 37.44 99 VAL A C 1
ATOM 707 O O . VAL A 1 99 ? 12.963 -19.440 -2.979 1.00 37.44 99 VAL A O 1
ATOM 710 N N . GLY A 1 100 ? 12.189 -17.743 -1.751 1.00 29.50 100 GLY A N 1
ATOM 711 C CA . GLY A 1 100 ? 13.398 -17.521 -0.955 1.00 29.50 100 GLY A CA 1
ATOM 712 C C . GLY A 1 100 ? 13.120 -17.911 0.497 1.00 29.50 100 GLY A C 1
ATOM 713 O O . GLY A 1 100 ? 12.303 -17.279 1.150 1.00 29.50 100 GLY A O 1
ATOM 714 N N . ARG A 1 101 ? 13.756 -18.987 0.975 1.00 35.88 101 ARG A N 1
ATOM 715 C CA . ARG A 1 101 ? 13.735 -19.517 2.356 1.00 35.88 101 ARG A CA 1
ATOM 716 C C . ARG A 1 101 ? 13.276 -18.504 3.416 1.00 35.88 101 ARG A C 1
ATOM 718 O O . ARG A 1 101 ? 13.894 -17.457 3.576 1.00 35.88 101 ARG A O 1
ATOM 725 N N . SER A 1 102 ? 12.266 -18.887 4.197 1.00 35.66 102 SER A N 1
ATOM 726 C CA . SER A 1 102 ? 11.770 -18.162 5.367 1.00 35.66 102 SER A CA 1
ATOM 727 C C . SER A 1 102 ? 12.897 -17.843 6.363 1.00 35.66 102 SER A C 1
ATOM 729 O O . SER A 1 102 ? 13.231 -18.635 7.248 1.00 35.66 102 SER A O 1
ATOM 731 N N . HIS A 1 103 ? 13.476 -16.658 6.220 1.00 35.81 103 HIS A N 1
ATOM 732 C CA . HIS A 1 103 ? 14.127 -15.925 7.292 1.00 35.81 103 HIS A CA 1
ATOM 733 C C . HIS A 1 103 ? 13.703 -14.458 7.161 1.00 35.81 103 HIS A C 1
ATOM 735 O O . HIS A 1 103 ? 14.370 -13.637 6.548 1.00 35.81 103 HIS A O 1
ATOM 741 N N . GLY A 1 104 ? 12.510 -14.178 7.689 1.00 33.59 104 GLY A N 1
ATOM 742 C CA . GLY A 1 104 ? 12.160 -12.887 8.269 1.00 33.59 104 GLY A CA 1
ATOM 743 C C . GLY A 1 104 ? 12.151 -11.628 7.401 1.00 33.59 104 GLY A C 1
ATOM 744 O O . GLY A 1 104 ? 12.503 -10.606 7.961 1.00 33.59 104 GLY A O 1
ATOM 745 N N . HIS A 1 105 ? 11.721 -11.617 6.132 1.00 31.78 105 HIS A N 1
ATOM 746 C CA . HIS A 1 105 ? 11.487 -10.351 5.400 1.00 31.78 105 HIS A CA 1
ATOM 747 C C . HIS A 1 105 ? 10.336 -10.483 4.371 1.00 31.78 105 HIS A C 1
ATOM 749 O O . HIS A 1 105 ? 10.477 -11.271 3.440 1.00 31.78 105 HIS A O 1
ATOM 755 N N . PRO A 1 106 ? 9.187 -9.796 4.529 1.00 37.34 106 PRO A N 1
ATOM 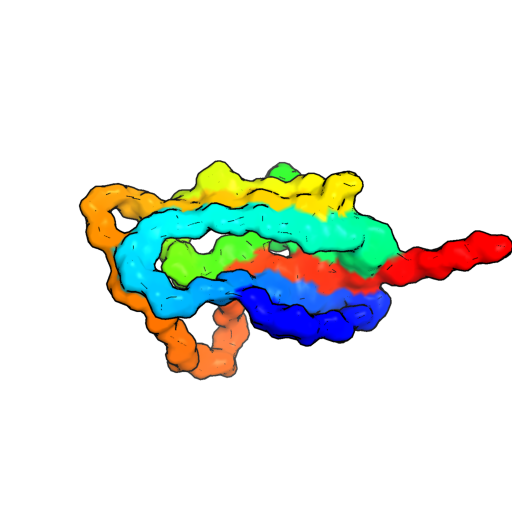756 C CA . PRO A 1 106 ? 7.995 -10.025 3.713 1.00 37.34 106 PRO A CA 1
ATOM 757 C C . PRO A 1 106 ? 7.840 -9.127 2.489 1.00 37.34 106 PRO A C 1
ATOM 759 O O . PRO A 1 106 ? 8.366 -8.021 2.390 1.00 37.34 106 PRO A O 1
ATOM 762 N N . LEU A 1 107 ? 7.036 -9.712 1.610 1.00 39.69 107 LEU A N 1
ATOM 763 C CA . LEU A 1 107 ? 6.161 -9.202 0.563 1.00 39.69 107 LEU A CA 1
ATOM 764 C C . LEU A 1 107 ? 5.352 -7.966 1.027 1.00 39.69 107 LEU A C 1
ATOM 766 O O . LEU A 1 107 ? 5.346 -7.634 2.206 1.00 39.69 107 LEU A O 1
ATOM 770 N N . GLY A 1 108 ? 4.716 -7.244 0.098 1.00 36.19 108 GLY A N 1
ATOM 771 C CA . GLY A 1 108 ? 4.075 -5.951 0.399 1.00 36.19 108 GLY A CA 1
ATOM 772 C C . GLY A 1 108 ? 3.017 -6.053 1.479 1.00 36.19 108 GLY A C 1
ATOM 773 O O . GLY A 1 108 ? 2.039 -6.771 1.293 1.00 36.19 108 GLY A O 1
ATOM 774 N N . ARG A 1 109 ? 3.227 -5.328 2.583 1.00 48.78 109 ARG A N 1
ATOM 775 C CA . ARG A 1 109 ? 2.476 -5.520 3.820 1.00 48.78 109 ARG A CA 1
ATOM 776 C C . ARG A 1 109 ? 1.368 -4.492 3.968 1.00 48.78 109 ARG A C 1
ATOM 778 O O . ARG A 1 109 ? 1.621 -3.297 4.1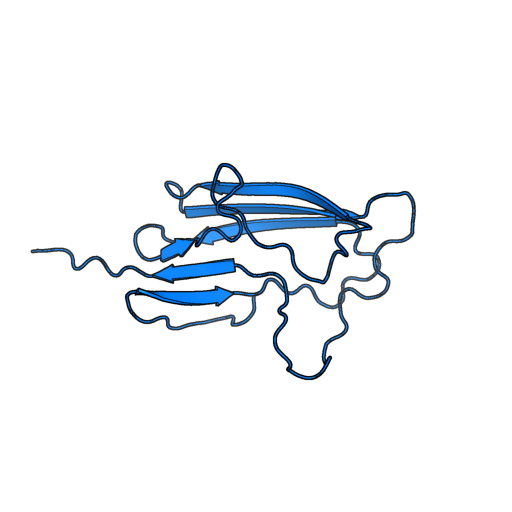23 1.00 48.78 109 ARG A O 1
ATOM 785 N N . LEU A 1 110 ? 0.137 -4.978 4.055 1.00 44.84 110 LEU A N 1
ATOM 786 C CA . LEU A 1 110 ? -0.958 -4.254 4.689 1.00 44.84 110 LEU A CA 1
ATOM 787 C C . LEU A 1 110 ? -1.197 -4.863 6.072 1.00 44.84 110 LEU A C 1
ATOM 789 O O . LEU A 1 110 ? -1.719 -5.970 6.169 1.00 44.84 110 LEU A O 1
ATOM 793 N N . GLY A 1 111 ? -0.808 -4.171 7.144 1.00 50.38 111 GLY A N 1
ATOM 794 C CA . GLY A 1 111 ? -1.222 -4.545 8.496 1.00 50.38 111 GLY A CA 1
ATOM 795 C C . GLY A 1 111 ? -2.661 -4.098 8.733 1.00 50.38 111 GLY A C 1
ATOM 796 O O . GLY A 1 111 ? -2.933 -2.903 8.702 1.00 50.38 111 GLY A O 1
ATOM 797 N N . LEU A 1 112 ? -3.581 -5.033 8.960 1.00 49.03 112 LEU A N 1
ATOM 798 C CA . LEU A 1 112 ? -4.948 -4.741 9.391 1.00 49.03 112 LEU A CA 1
ATOM 799 C C . LEU A 1 112 ? -5.108 -5.135 10.858 1.00 49.03 112 LEU A C 1
ATOM 801 O O . LEU A 1 112 ? -4.800 -6.268 11.229 1.00 49.03 112 LEU A O 1
ATOM 805 N N . GLN A 1 113 ? -5.602 -4.225 11.686 1.00 42.28 113 GLN A N 1
ATOM 806 C CA . GLN A 1 113 ? -6.003 -4.499 13.065 1.00 42.28 113 GLN A CA 1
ATOM 807 C C . GLN A 1 113 ? -7.528 -4.461 13.150 1.00 42.28 113 GLN A C 1
ATOM 809 O O . GLN A 1 113 ? -8.139 -3.568 12.589 1.00 42.28 113 GLN A O 1
ATOM 814 N N . ALA A 1 114 ? -8.170 -5.433 13.800 1.00 40.75 114 ALA A N 1
ATOM 815 C CA . ALA A 1 114 ? -9.629 -5.459 13.934 1.00 40.75 114 ALA A CA 1
ATOM 816 C C . ALA A 1 114 ? -10.089 -5.073 15.347 1.00 40.75 114 ALA A C 1
ATOM 818 O O . ALA A 1 114 ? -9.666 -5.700 16.321 1.00 40.75 114 ALA A O 1
ATOM 819 N N . GLU A 1 115 ? -11.002 -4.105 15.463 1.00 37.12 115 GLU A N 1
ATOM 820 C CA . GLU A 1 115 ? -11.735 -3.808 16.699 1.00 37.12 115 GLU A CA 1
ATOM 821 C C . GLU A 1 115 ? -13.220 -4.180 16.540 1.00 37.12 115 GLU A C 1
ATOM 823 O O . GLU A 1 115 ? -13.985 -3.495 15.865 1.00 37.12 115 GLU A O 1
ATOM 828 N N . HIS A 1 116 ? -13.673 -5.247 17.210 1.00 41.25 116 HIS A N 1
ATOM 829 C CA . HIS A 1 116 ? -15.105 -5.514 17.385 1.00 41.25 116 HIS A CA 1
ATOM 830 C C . HIS A 1 116 ? -15.663 -4.556 18.441 1.00 41.25 116 HIS A C 1
ATOM 832 O O . HIS A 1 116 ? -15.462 -4.758 19.641 1.00 41.25 116 HIS A O 1
ATOM 838 N N . ARG A 1 117 ? -16.376 -3.507 18.020 1.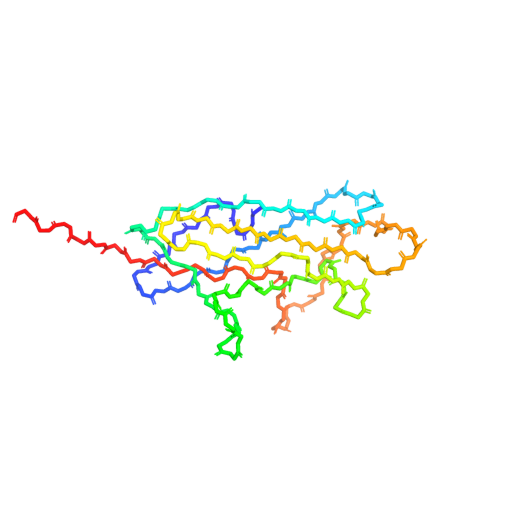00 43.16 117 ARG A N 1
ATOM 839 C CA . ARG A 1 117 ? -17.161 -2.702 18.961 1.00 43.16 117 ARG A CA 1
ATOM 840 C C . ARG A 1 117 ? -18.423 -3.467 19.329 1.00 43.16 117 ARG A C 1
ATOM 842 O O . ARG A 1 117 ? -19.369 -3.509 18.543 1.00 43.16 117 ARG A O 1
ATOM 849 N N . ASP A 1 118 ? -18.450 -4.033 20.534 1.00 42.53 118 ASP A N 1
ATOM 850 C CA . ASP A 1 118 ? -19.707 -4.448 21.154 1.00 42.53 118 ASP A CA 1
ATOM 851 C C . ASP A 1 118 ? -20.652 -3.243 21.144 1.00 42.53 118 ASP A C 1
ATOM 853 O O . ASP A 1 118 ? -20.391 -2.218 21.777 1.00 42.53 118 ASP A O 1
ATOM 857 N N . ARG A 1 119 ? -21.740 -3.337 20.372 1.00 42.72 119 ARG A N 1
ATOM 858 C CA . ARG A 1 119 ? -22.828 -2.367 20.468 1.00 42.72 119 ARG A CA 1
ATOM 859 C C . ARG A 1 119 ? -23.504 -2.586 21.820 1.00 42.72 119 ARG A C 1
ATOM 861 O O . ARG A 1 119 ? -24.050 -3.672 22.019 1.00 42.72 119 ARG A O 1
ATOM 868 N N . PRO A 1 120 ? -23.517 -1.603 22.735 1.00 45.84 120 PRO A N 1
ATOM 869 C CA . PRO A 1 120 ? -24.387 -1.707 23.891 1.00 45.84 120 PRO A CA 1
ATOM 870 C C . PRO A 1 120 ? -25.842 -1.604 23.407 1.00 45.84 120 PRO A C 1
ATOM 872 O O . PRO A 1 120 ? -26.172 -0.723 22.606 1.00 45.84 120 PRO A O 1
ATOM 875 N N . LEU A 1 121 ? -26.676 -2.546 23.856 1.00 51.41 121 LEU A N 1
ATOM 876 C CA . LEU A 1 121 ? -28.136 -2.408 23.872 1.00 51.41 121 LEU A CA 1
ATOM 877 C C . LEU A 1 121 ? -28.553 -1.412 24.958 1.00 51.41 121 LEU A C 1
ATOM 879 O O . LEU A 1 121 ? -27.889 -1.398 26.020 1.00 51.41 121 LEU A O 1
#

pLDDT: mean 76.13, std 20.57, range [29.5, 96.69]

Secondary structure (DSSP, 8-state):
-BSSS----TT-EEEEE----S-TTB-EEEEEEE--TTTEEEEPS-TTSSSPPPPPPTTS-TTSEEEEEEEEETTTTEEEEEEEE-SSSPPBS-S-------SS--SSEEEEEE-------

Sequence (121 aa):
LDPANASVGLGLTQTIDLTIHNASGLYAAEVTLTYDPTLVEVVDAQAGVEGVQIEPGLLFPPDQSYVIRNQVNPAAGQVEFSVALTGSGAGLPDGGLDVGRSHGHPLGRLGLQAEHRDRPL